Protein AF-A0A9W9VRV5-F1 (afdb_monomer_lite)

Secondary structure (DSSP, 8-state):
--EEEEEEE-BTTTTB---SEEEEEEEETTEEEEPTT-EEPPP-SSS-EEEE-S----S-EEEEEEPPTT-B-EEEEEEEE--

Foldseek 3Di:
DWKKKWAKADDVVQQEDWFQDKFKWADDPNDIDGAAPKDWDDTDHPDITMMGGPADDGPDMDIDGHHDPSGDIDTPDMDDDHD

pLDDT: mean 96.49, std 3.69, range [70.75, 98.69]

Sequence (83 aa):
MQSAEIAFFANDTQKFDAPSDYRVQTSQSGKWANVSNGKFDKVVANGVIKASWDAVSSESIRLYFTPKKGLQARLIELKVFGV

Organism: NCBI:txid1131564

Radius of gyration: 13.22 Å; chains: 1; bounding box: 36×20×39 Å

Structure (mmCIF, N/CA/C/O backbone):
data_AF-A0A9W9VRV5-F1
#
_entry.id   AF-A0A9W9VRV5-F1
#
loop_
_atom_site.group_PDB
_atom_site.id
_atom_site.type_symbol
_atom_site.label_atom_id
_atom_site.label_alt_id
_atom_site.label_comp_id
_atom_site.label_asym_id
_atom_site.label_entity_id
_atom_site.label_seq_id
_atom_site.pdbx_PDB_ins_code
_atom_site.Cartn_x
_atom_site.Cartn_y
_atom_site.Cartn_z
_atom_site.occupancy
_atom_site.B_iso_or_equiv
_atom_site.auth_seq_id
_atom_site.auth_comp_id
_atom_site.auth_asym_id
_atom_site.auth_atom_id
_atom_site.pdbx_PDB_model_num
ATOM 1 N N . MET A 1 1 ? -14.018 0.653 8.495 1.00 93.69 1 MET A N 1
ATOM 2 C CA . MET A 1 1 ? -13.293 0.336 7.240 1.00 93.69 1 MET A CA 1
ATOM 3 C C . MET A 1 1 ? -12.853 -1.118 7.292 1.00 93.69 1 MET A C 1
ATOM 5 O O . MET A 1 1 ? -12.383 -1.524 8.350 1.00 93.69 1 MET A O 1
ATOM 9 N N . GLN A 1 2 ? -13.001 -1.887 6.211 1.00 97.12 2 GLN A N 1
ATOM 10 C CA . GLN A 1 2 ? -12.667 -3.326 6.206 1.00 97.12 2 GLN A CA 1
ATOM 11 C C . GLN A 1 2 ? -11.984 -3.832 4.928 1.00 97.12 2 GLN A C 1
ATOM 13 O O . GLN A 1 2 ? -11.482 -4.952 4.894 1.00 97.12 2 GLN A O 1
ATOM 18 N N . SER A 1 3 ? -11.978 -3.047 3.850 1.00 98.06 3 SER A N 1
ATOM 19 C CA . SER A 1 3 ? -11.298 -3.435 2.613 1.00 98.06 3 SER A CA 1
ATOM 20 C C . SER A 1 3 ? -10.864 -2.225 1.798 1.00 98.06 3 SER A C 1
ATOM 22 O O . SER A 1 3 ? -11.306 -1.100 2.053 1.00 98.06 3 SER A O 1
ATOM 24 N N . ALA A 1 4 ? -9.980 -2.457 0.832 1.00 98.44 4 ALA A N 1
ATOM 25 C CA . ALA A 1 4 ? -9.544 -1.454 -0.119 1.00 98.44 4 ALA A CA 1
ATOM 26 C C . ALA A 1 4 ? -9.243 -2.043 -1.500 1.00 98.44 4 ALA A C 1
ATOM 28 O O . ALA A 1 4 ? -8.842 -3.201 -1.636 1.00 98.44 4 ALA A O 1
ATOM 29 N N . GLU A 1 5 ? -9.380 -1.183 -2.504 1.00 98.62 5 GLU A N 1
ATOM 30 C CA . GLU A 1 5 ? -8.811 -1.362 -3.836 1.00 98.62 5 GLU A CA 1
ATOM 31 C C . GLU A 1 5 ? -7.689 -0.341 -4.031 1.00 98.62 5 GLU A C 1
ATOM 33 O O . GLU A 1 5 ? -7.860 0.848 -3.743 1.00 98.62 5 GLU A O 1
ATOM 38 N N . ILE A 1 6 ? -6.536 -0.818 -4.496 1.00 98.69 6 ILE A N 1
ATOM 39 C CA . ILE A 1 6 ? -5.304 -0.037 -4.614 1.00 98.69 6 ILE A CA 1
ATOM 40 C C . ILE A 1 6 ? -4.779 -0.155 -6.044 1.00 98.69 6 ILE A C 1
ATOM 42 O O . ILE A 1 6 ? -4.632 -1.265 -6.557 1.00 98.69 6 ILE A O 1
ATOM 46 N N . ALA A 1 7 ? -4.449 0.976 -6.668 1.00 98.56 7 ALA A N 1
ATOM 47 C CA . ALA A 1 7 ? -3.876 1.011 -8.011 1.00 98.56 7 ALA A CA 1
ATOM 48 C C . ALA A 1 7 ? -2.576 1.823 -8.049 1.00 98.56 7 ALA A C 1
ATOM 50 O O . ALA A 1 7 ? -2.550 3.010 -7.707 1.00 98.56 7 ALA A O 1
ATOM 51 N N . PHE A 1 8 ? -1.500 1.185 -8.515 1.00 98.50 8 PHE A N 1
ATOM 52 C CA . PHE A 1 8 ? -0.206 1.822 -8.762 1.00 98.50 8 PHE A CA 1
ATOM 53 C C . PHE A 1 8 ? 0.056 1.976 -10.257 1.00 98.50 8 PHE A C 1
ATOM 55 O O . PHE A 1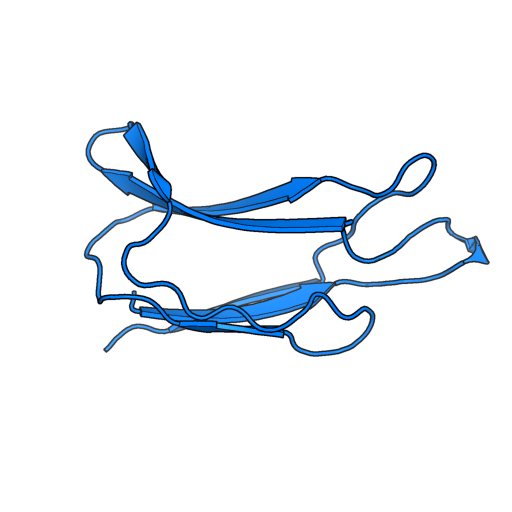 8 ? -0.227 1.077 -11.050 1.00 98.50 8 PHE A O 1
ATOM 62 N N . PHE A 1 9 ? 0.658 3.103 -10.621 1.00 98.31 9 PHE A N 1
ATOM 63 C CA . PHE A 1 9 ? 1.124 3.365 -11.976 1.00 98.31 9 PHE A CA 1
ATOM 64 C C . PHE A 1 9 ? 2.537 2.835 -12.192 1.00 98.31 9 PHE A C 1
ATOM 66 O O . PHE A 1 9 ? 3.411 3.048 -11.349 1.00 98.31 9 PHE A O 1
ATOM 73 N N . ALA A 1 10 ? 2.769 2.226 -13.354 1.00 98.19 10 ALA A N 1
ATOM 74 C CA . ALA A 1 10 ? 4.103 1.906 -13.840 1.00 98.19 10 ALA A CA 1
ATOM 75 C C . ALA A 1 10 ? 4.327 2.407 -15.265 1.00 98.19 10 ALA A C 1
ATOM 77 O O . ALA A 1 10 ? 3.464 2.281 -16.139 1.00 98.19 10 ALA A O 1
ATOM 78 N N . ASN A 1 11 ? 5.523 2.949 -15.479 1.00 98.25 11 ASN A N 1
ATOM 79 C CA . ASN A 1 11 ? 6.025 3.398 -16.765 1.00 98.25 11 ASN A CA 1
ATOM 80 C C . ASN A 1 11 ? 7.561 3.401 -16.741 1.00 98.25 11 ASN A C 1
ATOM 82 O O . ASN A 1 11 ? 8.180 4.190 -16.019 1.00 98.25 11 ASN A O 1
ATOM 86 N N . ASP A 1 12 ? 8.169 2.555 -17.570 1.00 96.00 12 ASP A N 1
ATOM 87 C CA . ASP A 1 12 ? 9.620 2.344 -17.582 1.00 96.00 12 ASP A CA 1
ATOM 88 C C . ASP A 1 12 ? 10.414 3.569 -18.056 1.00 96.00 12 ASP A C 1
ATOM 90 O O . ASP A 1 12 ? 11.511 3.836 -17.550 1.00 96.00 12 ASP A O 1
ATOM 94 N N . THR A 1 13 ? 9.866 4.344 -18.999 1.00 97.75 13 THR A N 1
ATOM 95 C CA . THR A 1 13 ? 10.490 5.574 -19.513 1.00 97.75 13 THR A CA 1
ATOM 96 C C . THR A 1 13 ? 10.584 6.637 -18.422 1.00 97.75 13 THR A C 1
ATOM 98 O O . THR A 1 13 ? 11.598 7.320 -18.306 1.00 97.75 13 THR A O 1
ATOM 101 N N . GLN A 1 14 ? 9.552 6.746 -17.584 1.00 97.56 14 GLN A N 1
ATOM 102 C CA . GLN A 1 14 ? 9.469 7.712 -16.488 1.00 97.56 14 GLN A CA 1
ATOM 103 C C . GLN A 1 14 ? 10.014 7.183 -15.151 1.00 97.56 14 GLN A C 1
ATOM 105 O O . GLN A 1 14 ? 10.004 7.918 -14.167 1.00 97.56 14 GLN A O 1
ATOM 110 N N . LYS A 1 15 ? 10.497 5.932 -15.104 1.00 97.88 15 LYS A N 1
ATOM 111 C CA . LYS A 1 15 ? 11.005 5.266 -13.889 1.00 97.88 15 LYS A CA 1
ATOM 112 C C . LYS A 1 15 ? 9.965 5.143 -12.768 1.00 97.88 15 LYS A C 1
ATOM 114 O O . LYS A 1 15 ? 10.326 5.190 -11.591 1.00 97.88 15 LYS A O 1
ATOM 119 N N . PHE A 1 16 ? 8.696 4.940 -13.130 1.00 98.44 16 PHE A N 1
ATOM 120 C CA . PHE A 1 16 ? 7.636 4.571 -12.187 1.00 98.44 16 PHE A CA 1
ATOM 121 C C . PHE A 1 16 ? 7.387 3.069 -12.197 1.00 98.44 16 PHE A C 1
ATOM 123 O O . PHE A 1 16 ? 7.306 2.470 -13.266 1.00 98.44 16 PHE A O 1
ATOM 130 N N . ASP A 1 17 ? 7.190 2.488 -11.019 1.00 98.44 17 ASP A N 1
ATOM 131 C CA . ASP A 1 17 ? 6.747 1.104 -10.859 1.00 98.44 17 ASP A CA 1
ATOM 132 C C . ASP A 1 17 ? 5.938 0.947 -9.559 1.00 98.44 17 ASP A C 1
ATOM 134 O O . ASP A 1 17 ? 5.991 1.792 -8.658 1.00 98.44 17 ASP A O 1
ATOM 138 N N . ALA A 1 18 ? 5.190 -0.148 -9.442 1.00 98.00 18 ALA A N 1
ATOM 139 C CA . ALA A 1 18 ? 4.570 -0.544 -8.188 1.00 98.00 18 ALA A CA 1
ATOM 140 C C . ALA A 1 18 ? 5.650 -0.840 -7.119 1.00 98.00 18 ALA A C 1
ATOM 142 O O . ALA A 1 18 ? 6.772 -1.249 -7.455 1.00 98.00 18 ALA A O 1
ATOM 143 N N . PRO A 1 19 ? 5.352 -0.634 -5.822 1.00 98.19 19 PRO A N 1
ATOM 144 C CA . PRO A 1 19 ? 6.318 -0.871 -4.752 1.00 98.19 19 PRO A CA 1
ATOM 145 C C . PRO A 1 19 ? 6.712 -2.352 -4.650 1.00 98.19 19 PRO A C 1
ATOM 147 O O . PRO A 1 19 ? 6.063 -3.231 -5.209 1.00 98.19 19 PRO A O 1
ATOM 150 N N . SER A 1 20 ? 7.784 -2.655 -3.918 1.00 97.44 20 SER A N 1
ATOM 151 C CA . SER A 1 20 ? 8.155 -4.051 -3.644 1.00 97.44 20 SER A CA 1
ATOM 152 C C . SER A 1 20 ? 7.208 -4.727 -2.651 1.00 97.44 20 SER A C 1
ATOM 154 O O . SER A 1 20 ? 7.026 -5.937 -2.705 1.00 97.44 20 SER A O 1
ATOM 156 N N . ASP A 1 21 ? 6.648 -3.939 -1.734 1.00 96.44 21 ASP A N 1
ATOM 157 C CA . ASP A 1 21 ? 5.738 -4.376 -0.678 1.00 96.44 21 ASP A CA 1
ATOM 158 C C . ASP A 1 21 ? 4.849 -3.208 -0.227 1.00 96.44 21 ASP A C 1
ATOM 160 O O . ASP A 1 21 ? 5.211 -2.034 -0.398 1.00 96.44 21 ASP A O 1
ATOM 164 N N . TYR A 1 22 ? 3.701 -3.527 0.370 1.00 97.75 22 TYR A N 1
ATOM 165 C CA . TYR A 1 22 ? 2.812 -2.550 0.987 1.00 97.75 22 TYR A CA 1
ATOM 166 C C . TYR A 1 22 ? 2.160 -3.090 2.259 1.00 97.75 22 TYR A C 1
ATOM 168 O O . TYR A 1 22 ? 1.918 -4.281 2.423 1.00 97.75 22 TYR A O 1
ATOM 176 N N . ARG A 1 23 ? 1.803 -2.168 3.150 1.00 98.00 23 ARG A N 1
ATOM 177 C CA . ARG A 1 23 ? 1.006 -2.419 4.348 1.00 98.00 23 ARG A CA 1
ATOM 178 C C . ARG A 1 23 ? -0.133 -1.420 4.422 1.00 98.00 23 ARG A C 1
ATOM 180 O O . ARG A 1 23 ? 0.060 -0.229 4.173 1.00 98.00 23 ARG A O 1
ATOM 187 N N . VAL A 1 24 ? -1.301 -1.900 4.829 1.00 98.12 24 VAL A N 1
ATOM 188 C CA . VAL A 1 24 ? -2.417 -1.040 5.226 1.00 98.12 24 VAL A CA 1
ATOM 189 C C . VAL A 1 24 ? -2.332 -0.816 6.727 1.00 98.12 24 VAL A C 1
ATOM 191 O O . VAL A 1 24 ? -2.204 -1.766 7.504 1.00 98.12 24 VAL A O 1
ATOM 194 N N . GLN A 1 25 ? -2.369 0.449 7.131 1.00 98.19 25 GLN A N 1
ATOM 195 C CA . GLN A 1 25 ? -2.283 0.834 8.530 1.00 98.19 25 GLN A CA 1
ATOM 196 C C . GLN A 1 25 ? -3.399 1.799 8.889 1.00 98.19 25 GLN A C 1
ATOM 198 O O . GLN A 1 25 ? -3.745 2.677 8.101 1.00 98.19 25 GLN A O 1
ATOM 203 N N . THR A 1 26 ? -3.911 1.670 10.104 1.00 96.94 26 THR A N 1
ATOM 204 C CA . THR A 1 26 ? -4.866 2.615 10.688 1.00 96.94 26 THR A CA 1
ATOM 205 C C . THR A 1 26 ? -4.273 3.261 11.926 1.00 96.94 26 THR A C 1
ATOM 207 O O . THR A 1 26 ? -3.356 2.710 12.543 1.00 96.94 26 THR A O 1
ATOM 210 N N . SER A 1 27 ? -4.787 4.436 12.281 1.00 95.88 27 SER A N 1
ATOM 211 C CA . SER A 1 27 ? -4.385 5.131 13.503 1.00 95.88 27 SER A CA 1
ATOM 212 C C . SER A 1 27 ? -5.449 4.972 14.584 1.00 95.88 27 SER A C 1
ATOM 214 O O . SER A 1 27 ? -6.631 5.214 14.336 1.00 95.88 27 SER A O 1
ATOM 216 N N . GLN A 1 28 ? -5.034 4.595 15.789 1.00 89.19 28 GLN A N 1
ATOM 217 C CA . GLN A 1 28 ? -5.853 4.701 16.996 1.00 89.19 28 GLN A CA 1
ATOM 218 C C . GLN A 1 28 ? -5.106 5.572 17.999 1.00 89.19 28 GLN A C 1
ATOM 220 O O . GLN A 1 28 ? -3.968 5.274 18.369 1.00 89.19 28 GLN A O 1
ATOM 225 N N . SER A 1 29 ? -5.722 6.687 18.397 1.00 87.12 29 SER A N 1
ATOM 226 C CA . SER A 1 29 ? -5.130 7.650 19.337 1.00 87.12 29 SER A CA 1
ATOM 227 C C . SER A 1 29 ? -3.723 8.117 18.921 1.00 87.12 29 SER A C 1
ATOM 229 O O . SER A 1 29 ? -2.806 8.185 19.737 1.00 87.12 29 SER A O 1
ATOM 231 N N . GLY A 1 30 ? -3.530 8.373 17.621 1.00 88.19 30 GLY A N 1
ATOM 232 C CA . GLY A 1 30 ? -2.261 8.839 17.047 1.00 88.19 30 GLY A CA 1
ATOM 233 C C . GLY A 1 30 ? -1.206 7.750 16.817 1.00 88.19 30 GLY A C 1
ATOM 234 O O . GLY A 1 30 ? -0.144 8.040 16.263 1.00 88.19 30 GLY A O 1
ATOM 235 N N . LYS A 1 31 ? -1.475 6.498 17.206 1.00 94.19 31 LYS A N 1
ATOM 236 C CA . LYS A 1 31 ? -0.562 5.369 17.002 1.00 94.19 31 LYS A CA 1
ATOM 237 C C . LYS A 1 31 ? -0.950 4.587 15.757 1.00 94.19 31 LYS A C 1
ATOM 239 O O . LYS A 1 31 ? -2.059 4.067 15.659 1.00 94.19 31 LYS A O 1
ATOM 244 N N . TRP A 1 32 ? -0.004 4.471 14.832 1.00 97.25 32 TRP A N 1
ATOM 245 C CA . TRP A 1 32 ? -0.161 3.688 13.611 1.00 97.25 32 TRP A CA 1
ATOM 246 C C . TRP A 1 32 ? 0.163 2.217 13.853 1.00 97.25 32 TRP A C 1
ATOM 248 O O . TRP A 1 32 ? 1.243 1.895 14.348 1.00 97.25 32 TRP A O 1
ATOM 258 N N . ALA A 1 33 ? -0.736 1.335 13.431 1.00 97.00 33 ALA A N 1
ATOM 259 C CA . ALA A 1 33 ? -0.536 -0.109 13.451 1.00 97.00 33 ALA A CA 1
ATOM 260 C C . ALA A 1 33 ? -1.040 -0.742 12.150 1.00 97.00 33 ALA A C 1
ATOM 262 O O . ALA A 1 33 ? -1.880 -0.166 11.456 1.00 97.00 33 ALA A O 1
ATOM 263 N N . ASN A 1 34 ? -0.515 -1.923 11.816 1.00 97.81 34 ASN A N 1
ATOM 264 C CA . ASN A 1 34 ? -1.064 -2.731 10.729 1.00 97.81 34 ASN A CA 1
ATOM 265 C C . ASN A 1 34 ? -2.495 -3.154 11.070 1.00 97.81 34 ASN A C 1
ATOM 267 O O . ASN A 1 34 ? -2.813 -3.391 12.234 1.00 97.81 34 ASN A O 1
ATOM 271 N N . VAL A 1 35 ? -3.329 -3.283 10.044 1.00 97.31 35 VAL A N 1
ATOM 272 C CA . VAL A 1 35 ? -4.660 -3.877 10.191 1.00 97.31 35 VAL A CA 1
ATOM 273 C C . VAL A 1 35 ? -4.569 -5.364 10.570 1.00 97.31 35 VAL A C 1
ATOM 275 O O . VAL A 1 35 ? -3.630 -6.058 10.173 1.00 97.31 35 VAL A O 1
ATOM 278 N N . SER A 1 36 ? -5.543 -5.853 11.337 1.00 97.12 36 SER A N 1
ATOM 279 C CA . SER A 1 36 ? -5.590 -7.239 11.828 1.00 97.12 36 SER A CA 1
ATOM 280 C C . SER A 1 36 ? -6.167 -8.205 10.790 1.00 97.12 36 SER A C 1
ATOM 282 O O . SER A 1 36 ? -7.057 -7.835 10.027 1.00 97.12 36 SER A O 1
ATOM 284 N N . ASN A 1 37 ? -5.669 -9.449 10.775 1.00 97.19 37 ASN A N 1
ATOM 285 C CA . ASN A 1 37 ? -6.146 -10.541 9.907 1.00 97.19 37 ASN A CA 1
ATOM 286 C C . ASN A 1 37 ? -6.235 -10.173 8.414 1.00 97.19 37 ASN A C 1
ATOM 288 O O . ASN A 1 37 ? -7.147 -10.580 7.693 1.00 97.19 37 ASN A O 1
ATOM 292 N N . GLY A 1 38 ? -5.263 -9.387 7.949 1.00 96.75 38 GLY A N 1
ATOM 293 C CA . GLY A 1 38 ? -5.223 -8.902 6.579 1.00 96.75 38 GLY A CA 1
ATOM 294 C C . GLY A 1 38 ? -5.018 -10.013 5.544 1.00 96.75 38 GLY A C 1
ATOM 295 O O . GLY A 1 38 ? -4.134 -10.859 5.681 1.00 96.75 38 GLY A O 1
ATOM 296 N N . LYS A 1 39 ? -5.808 -9.964 4.473 1.00 98.19 39 LYS A N 1
ATOM 297 C CA . LYS A 1 39 ? -5.606 -10.702 3.223 1.00 98.19 39 LYS A CA 1
ATOM 298 C C . LYS A 1 39 ? -5.235 -9.691 2.152 1.00 98.19 39 LYS A C 1
ATOM 300 O O . LYS A 1 39 ? -5.999 -8.761 1.893 1.00 98.19 39 LYS A O 1
ATOM 305 N N . PHE A 1 40 ? -4.061 -9.873 1.567 1.00 97.81 40 PHE A N 1
ATOM 306 C CA . PHE A 1 40 ? -3.448 -8.916 0.658 1.00 97.81 40 PHE A CA 1
ATOM 307 C C . PHE A 1 40 ? -3.087 -9.619 -0.641 1.00 97.81 40 PHE A C 1
ATOM 309 O O . PHE A 1 40 ? -2.313 -10.579 -0.632 1.00 97.81 40 PHE A O 1
ATOM 316 N N . ASP A 1 41 ? -3.628 -9.128 -1.752 1.00 98.00 41 ASP A N 1
ATOM 317 C CA . ASP A 1 41 ? -3.184 -9.576 -3.064 1.00 98.00 41 ASP A CA 1
ATOM 318 C C . ASP A 1 41 ? -1.717 -9.198 -3.290 1.00 98.00 41 ASP A C 1
ATOM 320 O O . ASP A 1 41 ? -1.189 -8.237 -2.713 1.00 98.00 41 ASP A O 1
A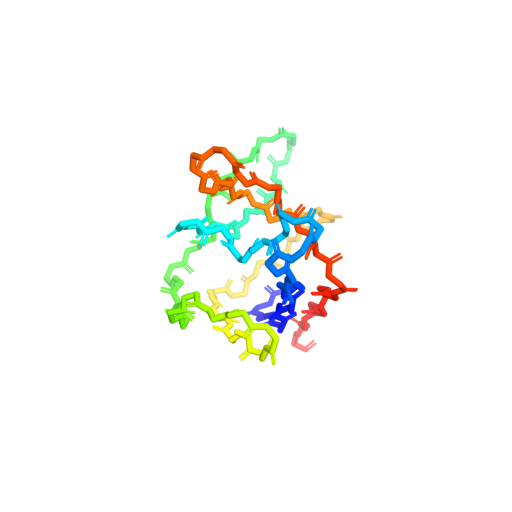TOM 324 N N . LYS A 1 42 ? -1.062 -9.950 -4.180 1.00 96.88 42 LYS A N 1
ATOM 325 C CA . LYS A 1 42 ? 0.283 -9.616 -4.653 1.00 96.88 42 LYS A CA 1
ATOM 326 C C . LYS A 1 42 ? 0.286 -8.229 -5.288 1.00 96.88 42 LYS A C 1
ATOM 328 O O . LYS A 1 42 ? -0.656 -7.845 -5.978 1.00 96.88 42 LYS A O 1
ATOM 333 N N . VAL A 1 43 ? 1.392 -7.511 -5.113 1.00 97.19 43 VAL A N 1
ATOM 334 C CA . VAL A 1 43 ? 1.579 -6.221 -5.772 1.00 97.19 43 VAL A CA 1
ATOM 335 C C . VAL A 1 43 ? 1.638 -6.414 -7.284 1.00 97.19 43 VAL A C 1
ATOM 337 O O . VAL A 1 43 ? 2.473 -7.163 -7.792 1.00 97.19 43 VAL A O 1
ATOM 340 N N . VAL A 1 44 ? 0.765 -5.701 -7.990 1.00 96.94 44 VAL A N 1
ATOM 341 C CA . VAL A 1 44 ? 0.754 -5.601 -9.450 1.00 96.94 44 VAL A CA 1
ATOM 342 C C . VAL A 1 44 ? 0.777 -4.133 -9.866 1.00 96.94 44 VAL A C 1
ATOM 344 O O . VAL A 1 44 ? 0.224 -3.269 -9.186 1.00 96.94 44 VAL A O 1
ATOM 347 N N . ALA A 1 45 ? 1.442 -3.852 -10.981 1.00 96.19 45 ALA A N 1
ATOM 348 C CA . ALA A 1 45 ? 1.449 -2.542 -11.616 1.00 96.19 45 ALA A CA 1
ATOM 349 C C . ALA A 1 45 ? 0.339 -2.440 -12.669 1.00 96.19 45 ALA A C 1
ATOM 351 O O . ALA A 1 45 ? 0.024 -3.438 -13.315 1.00 96.19 45 ALA A O 1
ATOM 352 N N . ASN A 1 46 ? -0.217 -1.238 -12.869 1.00 96.75 46 ASN A N 1
ATOM 353 C CA . ASN A 1 46 ? -1.258 -0.961 -13.871 1.00 96.75 46 ASN A CA 1
ATOM 354 C C . ASN A 1 46 ? -2.469 -1.915 -13.779 1.00 96.75 46 ASN A C 1
ATOM 356 O O . ASN A 1 46 ? -3.097 -2.253 -14.779 1.00 96.75 46 ASN A O 1
ATOM 360 N N . GLY A 1 47 ? -2.790 -2.347 -12.560 1.00 97.06 47 GLY A N 1
ATOM 361 C CA . GLY A 1 47 ? -3.930 -3.191 -12.228 1.00 97.06 47 GLY A CA 1
ATOM 362 C C . GLY A 1 47 ? -4.515 -2.795 -10.875 1.00 97.06 47 GLY A C 1
ATOM 363 O O . GLY A 1 47 ? -4.078 -1.819 -10.262 1.00 97.06 47 GLY A O 1
ATOM 364 N N . VAL A 1 48 ? -5.500 -3.563 -10.409 1.00 98.12 48 VAL A N 1
ATOM 365 C CA . VAL A 1 48 ? -6.151 -3.349 -9.111 1.00 98.12 48 VAL A CA 1
ATOM 366 C C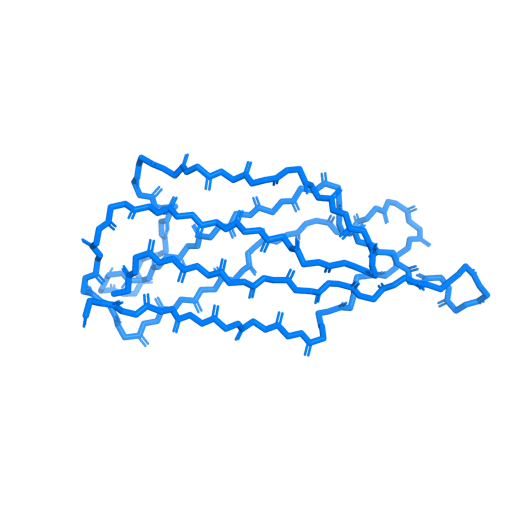 . VAL A 1 48 ? -5.714 -4.440 -8.141 1.00 98.12 48 VAL A C 1
ATOM 368 O O . VAL A 1 48 ? -5.922 -5.623 -8.397 1.00 98.12 48 VAL A O 1
ATOM 371 N N . ILE A 1 49 ? -5.129 -4.026 -7.023 1.00 98.38 49 ILE A N 1
ATOM 372 C CA . ILE A 1 49 ? -4.790 -4.876 -5.881 1.00 98.38 49 ILE A CA 1
ATOM 373 C C . ILE A 1 49 ? -5.963 -4.819 -4.905 1.00 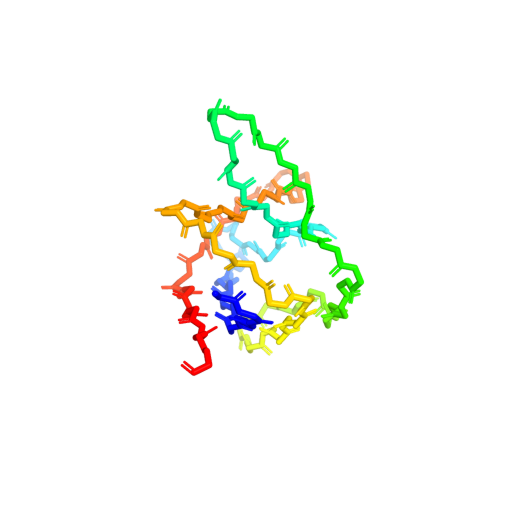98.38 49 ILE A C 1
ATOM 375 O O . ILE A 1 49 ? -6.397 -3.722 -4.537 1.00 98.38 49 ILE A O 1
ATOM 379 N N . LYS A 1 50 ? -6.458 -5.976 -4.457 1.00 98.50 50 LYS A N 1
ATOM 380 C CA . LYS A 1 50 ? -7.484 -6.042 -3.414 1.00 98.50 50 LYS A CA 1
ATOM 381 C C . LYS A 1 50 ? -6.858 -6.380 -2.068 1.00 98.50 50 LYS A C 1
ATOM 383 O O . LYS A 1 50 ? -5.950 -7.205 -1.955 1.00 98.50 50 LYS A O 1
ATOM 388 N N . ALA A 1 51 ? -7.365 -5.721 -1.035 1.00 98.25 51 ALA A N 1
ATOM 389 C CA . ALA A 1 51 ? -6.989 -5.962 0.346 1.00 98.25 51 ALA A CA 1
ATOM 390 C C . ALA A 1 51 ? -8.237 -5.993 1.229 1.00 98.25 51 ALA A C 1
ATOM 392 O O . ALA A 1 51 ? -9.142 -5.177 1.061 1.00 98.25 51 ALA A O 1
ATOM 393 N N . SER A 1 52 ? -8.275 -6.901 2.199 1.00 98.31 52 SER A N 1
ATOM 394 C CA . SER A 1 52 ? -9.338 -6.977 3.209 1.00 98.31 52 SER A CA 1
ATOM 395 C C . SER A 1 52 ? -8.759 -7.297 4.577 1.00 98.31 52 SER A C 1
ATOM 397 O O . SER A 1 52 ? -7.744 -7.981 4.651 1.00 98.31 52 SER A O 1
ATOM 399 N N . TRP A 1 53 ? -9.395 -6.837 5.644 1.00 97.88 53 TRP A N 1
ATOM 400 C CA . TRP A 1 53 ? -8.960 -7.027 7.028 1.00 97.88 53 TRP A CA 1
ATOM 401 C C . TRP A 1 53 ? -10.166 -6.982 7.972 1.00 97.88 53 TRP A C 1
ATOM 403 O O . TRP A 1 53 ? -11.285 -6.692 7.541 1.00 97.88 53 TRP A O 1
ATOM 413 N N . ASP A 1 54 ? -9.947 -7.256 9.257 1.00 97.00 54 ASP A N 1
ATOM 414 C CA . ASP A 1 54 ? -11.008 -7.138 10.262 1.00 97.00 54 ASP A CA 1
ATOM 415 C C . ASP A 1 54 ? -11.544 -5.704 10.337 1.00 97.00 54 ASP A C 1
ATOM 417 O O . ASP A 1 54 ? -10.778 -4.739 10.349 1.00 97.00 54 ASP A O 1
ATOM 421 N N . ALA A 1 55 ? -12.864 -5.544 10.434 1.00 96.38 55 ALA A N 1
ATOM 422 C CA . ALA A 1 55 ? -13.479 -4.224 10.474 1.00 96.38 55 ALA A CA 1
ATOM 423 C C . ALA A 1 55 ? -12.917 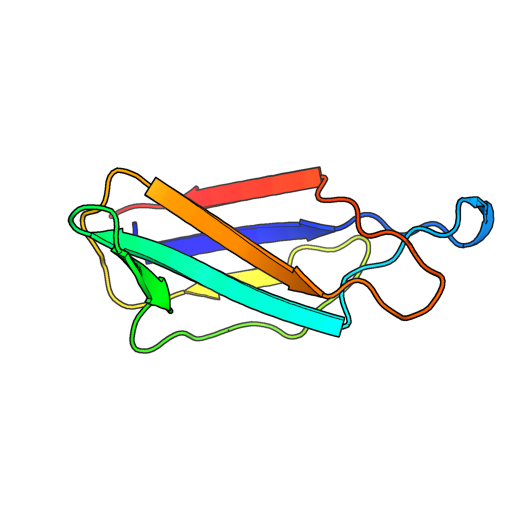-3.372 11.626 1.00 96.38 55 ALA A C 1
ATOM 425 O O . ALA A 1 55 ? -12.966 -3.749 12.795 1.00 96.38 55 ALA A O 1
ATOM 426 N N . VAL A 1 56 ? -12.413 -2.185 11.285 1.00 93.94 56 VAL A N 1
ATOM 427 C CA . VAL A 1 56 ? -11.846 -1.232 12.245 1.00 93.94 56 VAL A CA 1
ATOM 428 C C . VAL A 1 56 ? -12.551 0.116 12.147 1.00 93.94 56 VAL A C 1
ATOM 430 O O . VAL A 1 56 ? -12.774 0.646 11.049 1.00 93.94 56 VAL A O 1
ATOM 433 N N . SER A 1 57 ? -12.901 0.672 13.309 1.00 93.19 57 SER A N 1
ATOM 434 C CA . SER A 1 57 ? -13.324 2.065 13.449 1.00 93.19 57 SER A CA 1
ATOM 435 C C . SER A 1 57 ? -12.088 2.935 13.666 1.00 93.19 57 SER A C 1
ATOM 437 O O . SER A 1 57 ? -11.360 2.771 14.646 1.00 93.19 57 SER A O 1
ATOM 439 N N . SER A 1 58 ? -11.798 3.798 12.697 1.00 92.50 58 SER A N 1
ATOM 440 C CA . SER A 1 58 ? -10.682 4.739 12.725 1.00 92.50 58 SER A CA 1
ATOM 441 C C . SER A 1 58 ? -10.973 5.872 11.746 1.00 92.50 58 SER A C 1
ATOM 443 O O . SER A 1 58 ? -11.565 5.647 10.692 1.00 92.50 58 SER A O 1
ATOM 445 N N . GLU A 1 59 ? -10.533 7.077 12.084 1.00 89.81 59 GLU A N 1
ATOM 446 C CA . GLU A 1 59 ? -10.645 8.261 11.225 1.00 89.81 59 GLU A CA 1
ATOM 447 C C . GLU A 1 59 ? -9.477 8.375 10.239 1.00 89.81 59 GLU A C 1
ATOM 449 O O . GLU A 1 59 ? -9.408 9.304 9.438 1.00 89.81 59 GLU A O 1
ATOM 454 N N . SER A 1 60 ? -8.497 7.472 10.313 1.00 95.00 60 SER A N 1
ATOM 455 C CA . SER A 1 60 ? -7.280 7.577 9.517 1.00 95.00 60 SER A CA 1
ATOM 456 C C . SER A 1 60 ? -6.792 6.221 9.050 1.00 95.00 60 SER A C 1
ATOM 458 O O . SER A 1 60 ? -6.599 5.286 9.828 1.00 95.00 60 SER A O 1
ATOM 460 N N . ILE A 1 61 ? -6.504 6.161 7.758 1.00 96.12 61 ILE A N 1
ATOM 461 C CA . ILE A 1 61 ? -5.896 5.026 7.082 1.00 96.12 61 ILE A CA 1
ATOM 462 C C . ILE A 1 61 ? -4.724 5.533 6.252 1.00 96.12 61 ILE A C 1
ATOM 464 O O . ILE A 1 61 ? -4.759 6.637 5.711 1.00 96.12 61 ILE A O 1
ATOM 468 N N . ARG A 1 62 ? -3.668 4.731 6.154 1.00 97.25 62 ARG A N 1
ATOM 469 C CA . ARG A 1 62 ? -2.558 4.994 5.245 1.00 97.25 62 ARG A CA 1
ATOM 470 C C . ARG A 1 62 ? -2.110 3.722 4.558 1.00 97.25 62 ARG A C 1
ATOM 472 O O . ARG A 1 62 ? -2.189 2.625 5.115 1.00 97.25 62 ARG A O 1
ATOM 479 N N . LEU A 1 63 ? -1.556 3.920 3.373 1.00 97.81 63 LEU A N 1
ATOM 480 C CA . LEU A 1 63 ? -0.762 2.926 2.682 1.00 97.81 63 LEU A CA 1
ATOM 481 C C . LEU A 1 63 ? 0.712 3.200 2.991 1.00 97.81 63 LEU A C 1
ATOM 483 O O . LEU A 1 63 ? 1.214 4.285 2.706 1.00 97.81 63 LEU A O 1
ATOM 487 N N . TYR A 1 64 ? 1.396 2.236 3.597 1.00 97.62 64 TYR A N 1
ATOM 488 C CA . TYR A 1 64 ? 2.829 2.306 3.874 1.00 97.62 64 TYR A CA 1
ATOM 489 C C . TYR A 1 64 ? 3.556 1.351 2.928 1.00 97.62 64 TYR A C 1
ATOM 491 O O . TYR A 1 64 ? 3.333 0.146 2.997 1.00 97.62 64 TYR A O 1
ATOM 499 N N . PHE A 1 65 ? 4.403 1.862 2.038 1.00 97.38 65 PHE A N 1
ATOM 500 C CA . PHE A 1 65 ? 5.025 1.063 0.980 1.00 97.38 65 PHE A CA 1
ATOM 501 C C . PHE A 1 65 ? 6.482 1.453 0.730 1.00 97.38 65 PHE A C 1
ATOM 503 O O . PHE A 1 65 ? 6.919 2.550 1.081 1.00 97.38 65 PHE A O 1
ATOM 510 N N . THR A 1 66 ? 7.227 0.549 0.092 1.00 97.19 66 THR A N 1
ATOM 511 C CA . THR A 1 66 ? 8.640 0.753 -0.255 1.00 97.19 66 THR A CA 1
ATOM 512 C C . THR A 1 66 ? 8.815 0.758 -1.775 1.00 97.19 66 THR A C 1
ATOM 514 O O . THR A 1 66 ? 8.577 -0.269 -2.415 1.00 97.19 66 THR A O 1
ATOM 517 N N . PRO A 1 67 ? 9.223 1.888 -2.384 1.00 97.56 67 PRO A N 1
ATOM 518 C CA . PRO A 1 67 ? 9.593 1.914 -3.795 1.00 97.56 67 PRO A CA 1
ATOM 519 C C . PRO A 1 67 ? 10.752 0.953 -4.081 1.00 97.56 67 PRO A C 1
ATOM 521 O O . PRO A 1 67 ? 11.658 0.790 -3.261 1.00 97.56 67 PRO A O 1
ATOM 524 N N . LYS A 1 68 ? 10.748 0.331 -5.263 1.00 97.81 68 LYS A N 1
ATOM 525 C CA . LYS A 1 68 ? 11.873 -0.496 -5.718 1.00 97.81 68 LYS A CA 1
ATOM 526 C C . LYS A 1 68 ? 13.123 0.373 -5.915 1.00 97.81 68 LYS A C 1
ATOM 528 O O . LYS A 1 68 ? 13.033 1.553 -6.251 1.00 97.81 68 LYS A O 1
ATOM 533 N N . LYS A 1 69 ? 14.311 -0.210 -5.721 1.00 97.44 69 LYS A N 1
ATOM 534 C CA . LYS A 1 69 ? 15.591 0.510 -5.834 1.00 97.44 69 LYS A CA 1
ATOM 535 C C . LYS A 1 69 ? 15.719 1.192 -7.202 1.00 97.44 69 LYS A C 1
ATOM 537 O O . LYS A 1 69 ? 15.651 0.527 -8.230 1.00 97.44 69 LYS A O 1
ATOM 542 N N . GLY A 1 70 ? 15.958 2.504 -7.197 1.00 97.19 70 GLY A N 1
ATOM 543 C CA . GLY A 1 70 ? 16.145 3.298 -8.417 1.00 97.19 70 GLY A CA 1
ATOM 544 C C . GLY A 1 70 ? 14.857 3.636 -9.176 1.00 97.19 70 GLY A C 1
ATOM 545 O O . GLY A 1 70 ? 14.944 4.209 -10.258 1.00 97.19 70 GLY A O 1
ATOM 546 N N . LEU A 1 71 ? 13.686 3.304 -8.624 1.00 98.19 71 LEU A N 1
ATOM 547 C CA . LEU A 1 71 ? 12.375 3.598 -9.201 1.00 98.19 71 LEU A CA 1
ATOM 548 C C . LEU A 1 71 ? 11.534 4.422 -8.220 1.00 98.19 71 LEU A C 1
ATOM 550 O O . LEU A 1 71 ? 11.733 4.384 -7.004 1.00 98.19 71 LEU A O 1
ATOM 554 N N . GLN A 1 72 ? 10.579 5.171 -8.756 1.00 97.69 72 GLN A N 1
ATOM 555 C CA . GLN A 1 72 ? 9.582 5.909 -7.988 1.00 97.69 72 GLN A CA 1
ATOM 556 C C . GLN A 1 72 ? 8.274 5.114 -7.936 1.00 97.69 72 GLN A C 1
ATOM 558 O O . GLN A 1 72 ? 7.918 4.429 -8.890 1.00 97.69 72 GLN A O 1
ATOM 563 N N . ALA A 1 73 ? 7.530 5.235 -6.837 1.00 97.56 73 ALA A N 1
ATOM 564 C CA . ALA A 1 73 ? 6.179 4.689 -6.737 1.00 97.56 73 ALA A CA 1
ATOM 565 C C . ALA A 1 73 ? 5.151 5.808 -6.919 1.00 97.56 73 ALA A C 1
ATOM 567 O O . ALA A 1 73 ? 5.317 6.906 -6.382 1.00 97.56 73 ALA A O 1
ATOM 568 N N . ARG A 1 74 ? 4.073 5.526 -7.656 1.00 97.94 74 ARG A N 1
ATOM 569 C CA . ARG A 1 74 ? 2.960 6.458 -7.855 1.00 97.94 74 ARG A CA 1
ATOM 570 C C . ARG A 1 74 ? 1.634 5.751 -7.614 1.00 97.94 74 ARG A C 1
ATOM 572 O O . ARG A 1 74 ? 1.258 4.856 -8.366 1.00 97.94 74 ARG A O 1
ATOM 579 N N . LEU A 1 75 ? 0.941 6.175 -6.564 1.00 98.00 75 LEU A N 1
ATOM 580 C CA . LEU A 1 75 ? -0.430 5.770 -6.280 1.00 98.00 75 LEU A CA 1
ATOM 581 C C . LEU A 1 75 ? -1.372 6.566 -7.185 1.00 98.00 75 LEU A C 1
ATOM 583 O O . LEU A 1 75 ? -1.288 7.792 -7.228 1.00 98.00 75 LEU A O 1
ATOM 587 N N . ILE A 1 76 ? -2.238 5.866 -7.909 1.00 97.69 76 ILE A N 1
ATOM 588 C CA . ILE A 1 76 ? -3.279 6.479 -8.742 1.00 97.69 76 ILE A CA 1
ATOM 589 C C . ILE A 1 76 ? -4.593 6.520 -7.988 1.00 97.69 76 ILE A C 1
ATOM 591 O O . ILE A 1 76 ? -5.289 7.530 -8.017 1.00 97.69 76 ILE A O 1
ATOM 595 N N . GLU A 1 77 ? -4.915 5.435 -7.291 1.00 98.06 77 GLU A N 1
ATOM 596 C CA . GLU A 1 77 ? -6.179 5.323 -6.589 1.00 98.06 77 GLU A CA 1
ATOM 597 C C . GLU A 1 77 ? -6.033 4.488 -5.316 1.00 98.06 77 GLU A C 1
ATOM 599 O O . GLU A 1 77 ? -5.359 3.454 -5.296 1.00 98.06 77 GLU A O 1
ATOM 604 N N . LEU A 1 78 ? -6.697 4.956 -4.260 1.00 98.00 78 LEU A N 1
ATOM 605 C CA . LEU A 1 78 ? -6.986 4.210 -3.044 1.00 98.00 78 LEU A CA 1
ATOM 606 C C . LEU A 1 78 ? -8.476 4.384 -2.750 1.00 98.00 78 LEU A C 1
ATOM 608 O O . LEU A 1 78 ? -8.905 5.459 -2.332 1.00 98.00 78 LEU A O 1
ATOM 612 N N . LYS A 1 79 ? -9.253 3.322 -2.949 1.00 98.25 79 LYS A N 1
ATOM 613 C CA . LYS A 1 79 ? -10.655 3.254 -2.522 1.00 98.25 79 LYS A CA 1
ATOM 614 C C . LYS A 1 79 ? -10.725 2.430 -1.253 1.00 98.25 79 LYS A C 1
ATOM 616 O O . LYS A 1 79 ? -10.164 1.340 -1.209 1.00 98.25 79 LYS A O 1
ATOM 621 N N . VAL A 1 80 ? -11.403 2.940 -0.233 1.00 97.62 80 VAL A N 1
ATOM 622 C CA . VAL A 1 80 ? -11.559 2.264 1.058 1.00 97.62 80 VAL A CA 1
ATOM 623 C C . VAL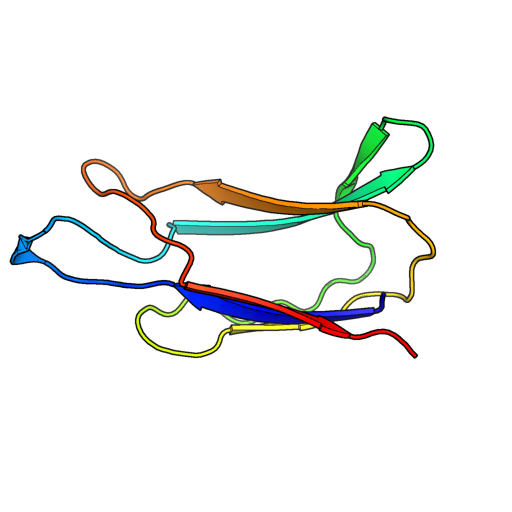 A 1 80 ? -13.038 2.044 1.305 1.00 97.62 80 VAL A C 1
ATOM 625 O O . VAL A 1 80 ? -13.827 2.981 1.216 1.00 97.62 80 VAL A O 1
ATOM 628 N N . PHE A 1 81 ? -13.403 0.811 1.631 1.00 96.81 81 PHE A N 1
ATOM 629 C CA . PHE A 1 81 ? -14.791 0.410 1.811 1.00 96.81 81 PHE A CA 1
ATOM 630 C C . PHE A 1 81 ? -15.065 0.068 3.281 1.00 96.81 81 PHE A C 1
ATOM 632 O O . PHE A 1 81 ? -14.261 -0.577 3.972 1.00 96.81 81 PHE A O 1
ATOM 639 N N . GLY A 1 82 ? -16.195 0.571 3.776 1.00 89.88 82 GLY A N 1
ATOM 640 C CA . GLY A 1 82 ? -16.765 0.247 5.082 1.00 89.88 82 GLY A CA 1
ATOM 641 C C . GLY A 1 82 ? -17.735 -0.930 5.014 1.00 89.88 82 GLY A C 1
ATOM 642 O O . GLY A 1 82 ? -17.831 -1.592 3.982 1.00 89.88 82 GLY A O 1
ATOM 643 N N . VAL A 1 83 ? -18.405 -1.173 6.140 1.00 70.75 83 VAL A N 1
ATOM 644 C CA . VAL A 1 83 ? -19.619 -2.001 6.201 1.00 70.75 83 VAL A CA 1
ATOM 645 C C . VAL A 1 83 ? -20.806 -1.138 5.802 1.00 70.75 83 VAL A C 1
ATOM 647 O O . VAL A 1 83 ? -20.784 0.048 6.211 1.00 70.75 83 VAL A O 1
#

InterPro domains:
  IPR000421 Coagulation factor 5/8, C-terminal domain [PS50022] (1-83)